Protein 3ICU (pdb70)

GO terms:
  GO:0061630 ubiquitin protein ligase activity (F, EXP)
  GO:0005737 cytoplasm (C, EXP)
  GO:0005829 cytosol (C, TAS)
  GO:0005515 protein binding (F, IPI)
  GO:0061630 ubiquitin protein ligase activity (F, TAS)
  GO:1904352 positive regulation of protein catabolic process in the vacuole (P, IC)
  GO:0061462 protein localization to lysosome (P, IC)
  GO:0031647 regulation of protein stability (P, IMP)

Structure (mmCIF, N/CA/C/O backbone):
data_3ICU
#
_entry.id   3ICU
#
_cell.length_a   65.795
_cell.length_b   65.795
_cell.length_c   136.524
_cell.angle_alpha   90.00
_cell.angle_beta   90.00
_cell.angle_gamma   90.00
#
_symmetry.space_group_name_H-M   'P 43 21 2'
#
loop_
_entity.id
_entity.type
_entity.pdbx_description
1 polymer 'E3 ubiquitin-protein ligase RNF128'
2 non-polymer 2-acetamido-2-deoxy-beta-D-glucopyranose
3 water water
#
loop_
_atom_site.group_PDB
_atom_site.id
_atom_site.type_symbol
_atom_site.label_atom_id
_atom_site.label_alt_id
_atom_site.label_comp_id
_atom_site.label_asym_id
_atom_site.label_entity_id
_atom_site.label_seq_id
_atom_site.pdbx_PDB_ins_code
_atom_site.Cartn_x
_atom_site.Cartn_y
_atom_site.Cartn_z
_atom_site.occupancy
_atom_site.B_iso_or_equiv
_atom_site.auth_seq_id
_atom_site.auth_comp_id
_atom_site.auth_asym_id
_atom_site.auth_atom_id
_atom_site.pdbx_PDB_model_num
ATOM 1 N N . GLY A 1 24 ? 30.071 31.112 -8.911 1.00 71.19 34 GLY A N 1
ATOM 2 C CA . GLY A 1 24 ? 30.488 32.271 -8.071 1.00 72.06 34 GLY A CA 1
ATOM 3 C C . GLY A 1 24 ? 30.439 31.994 -6.578 1.00 70.36 34 GLY A C 1
ATOM 4 O O . GLY A 1 24 ? 31.471 32.043 -5.897 1.00 71.02 34 GLY A O 1
ATOM 5 N N . ALA A 1 25 ? 29.240 31.717 -6.066 1.00 68.32 35 ALA A N 1
ATOM 6 C CA . ALA A 1 25 ? 29.033 31.453 -4.635 1.00 66.54 35 ALA A CA 1
ATOM 7 C C . ALA A 1 25 ? 27.770 30.609 -4.392 1.00 64.25 35 ALA A C 1
ATOM 8 O O . ALA A 1 25 ? 26.645 31.128 -4.438 1.00 63.93 35 ALA A O 1
ATOM 10 N N . MET A 1 26 ? 27.968 29.313 -4.124 1.00 62.31 36 MET A N 1
ATOM 11 C CA . MET A 1 26 ? 26.857 28.336 -4.037 1.00 59.66 36 MET A CA 1
ATOM 12 C C . MET A 1 26 ? 26.506 27.930 -2.598 1.00 56.92 36 MET A C 1
ATOM 13 O O . MET A 1 26 ? 26.379 26.737 -2.260 1.00 56.07 36 MET A O 1
ATOM 18 N N . ASP A 1 27 ? 26.344 28.961 -1.770 1.00 55.19 37 ASP A N 1
ATOM 19 C CA . ASP A 1 27 ? 26.059 28.850 -0.341 1.00 52.13 37 ASP A CA 1
ATOM 20 C C . ASP A 1 27 ? 24.553 29.018 -0.133 1.00 49.02 37 ASP A C 1
ATOM 21 O O . ASP A 1 27 ? 23.902 29.751 -0.890 1.00 49.34 37 ASP A O 1
ATOM 26 N N . GLY A 1 28 ? 24.005 28.348 0.882 1.00 44.98 38 GLY A N 1
ATOM 27 C CA . GLY A 1 28 ? 22.561 28.384 1.140 1.00 41.37 38 GLY A CA 1
ATOM 28 C C . GLY A 1 28 ? 21.703 27.618 0.125 1.00 38.91 38 GLY A C 1
ATOM 29 O O . GLY A 1 28 ? 20.583 28.045 -0.212 1.00 38.70 38 GLY A O 1
ATOM 30 N N . ALA A 1 29 ? 22.221 26.494 -0.375 1.00 35.33 39 ALA A N 1
ATOM 31 C CA . ALA A 1 29 ? 21.457 25.645 -1.298 1.00 33.14 39 ALA A CA 1
ATOM 32 C C . ALA A 1 29 ? 20.441 24.819 -0.518 1.00 31.19 39 ALA A C 1
ATOM 33 O O . ALA A 1 29 ? 19.352 24.518 -1.016 1.00 31.19 39 ALA A O 1
ATOM 35 N N . GLU A 1 30 ? 20.824 24.459 0.708 1.00 28.86 40 GLU A N 1
ATOM 36 C CA . GLU A 1 30 ? 20.019 23.638 1.611 1.00 27.27 40 GLU A CA 1
ATOM 37 C C . GLU A 1 30 ? 20.315 24.145 3.022 1.00 25.46 40 GLU A C 1
ATOM 38 O O . GLU A 1 30 ? 21.411 24.635 3.261 1.00 25.38 40 GLU A O 1
ATOM 44 N N . ALA A 1 31 ? 19.370 24.020 3.950 1.00 23.37 41 ALA A N 1
ATOM 45 C CA . ALA A 1 31 ? 19.641 24.430 5.347 1.00 22.51 41 ALA A CA 1
ATOM 46 C C . ALA A 1 31 ? 20.876 23.705 5.884 1.00 20.69 41 ALA A C 1
ATOM 47 O O . ALA A 1 31 ? 21.024 22.491 5.702 1.00 19.59 41 ALA A O 1
ATOM 49 N N . VAL A 1 32 ? 21.754 24.454 6.539 1.00 20.75 42 VAL A N 1
ATOM 50 C CA . VAL A 1 32 ? 22.876 23.882 7.303 1.00 19.68 42 VAL A CA 1
ATOM 51 C C . VAL A 1 32 ? 22.675 24.250 8.777 1.00 19.38 42 VAL A C 1
ATOM 52 O O . VAL A 1 32 ? 22.458 25.410 9.089 1.00 20.31 42 VAL A O 1
ATOM 56 N N . TRP A 1 33 ? 22.703 23.259 9.668 1.00 18.23 43 TRP A N 1
ATOM 57 C CA . TRP A 1 33 ? 22.454 23.487 11.095 1.00 18.32 43 TRP A CA 1
ATOM 58 C C . TRP A 1 33 ? 23.759 23.475 11.847 1.00 18.79 43 TRP A C 1
ATOM 59 O O . TRP A 1 33 ? 24.529 22.516 11.743 1.00 17.74 43 TRP A O 1
ATOM 70 N N . THR A 1 34 ? 24.013 24.533 12.611 1.00 20.09 44 THR A N 1
ATOM 71 C CA . THR A 1 34 ? 25.185 24.552 13.490 1.00 21.11 44 THR A CA 1
ATOM 72 C C . THR A 1 34 ? 24.912 23.675 14.702 1.00 21.79 44 THR A C 1
ATOM 73 O O . THR A 1 34 ? 23.774 23.270 14.932 1.00 22.98 44 THR A O 1
ATOM 77 N N . ALA A 1 35 ? 25.960 23.388 15.468 1.00 22.61 45 ALA A N 1
ATOM 78 C CA . ALA A 1 35 ? 25.853 22.652 16.713 1.00 23.65 45 ALA A CA 1
ATOM 79 C C . ALA A 1 35 ? 26.350 23.531 17.847 1.00 25.30 45 ALA A C 1
ATOM 80 O O . ALA A 1 35 ? 27.297 24.292 17.672 1.00 26.77 45 ALA A O 1
ATOM 82 N N . TYR A 1 36 ? 25.716 23.420 19.009 1.00 26.25 46 TYR A N 1
ATOM 83 C CA . TYR A 1 36 ? 26.279 23.955 20.235 1.00 27.51 46 TYR A CA 1
ATOM 84 C C . TYR A 1 36 ? 27.075 22.839 20.889 1.00 26.65 46 TYR A C 1
ATOM 85 O O . TYR A 1 36 ? 26.551 21.734 21.078 1.00 25.71 46 TYR A O 1
ATOM 94 N N . LEU A 1 37 ? 28.331 23.141 21.217 1.00 25.45 47 LEU A N 1
ATOM 95 C CA . LEU A 1 37 ? 29.224 22.206 21.851 1.00 25.07 47 LEU A CA 1
ATOM 96 C C . LEU A 1 37 ? 29.528 22.655 23.248 1.00 26.17 47 LEU A C 1
ATOM 97 O O . LEU A 1 37 ? 29.909 23.812 23.486 1.00 26.88 47 LEU A O 1
ATOM 102 N N . ASN A 1 38 ? 29.357 21.730 24.177 1.00 26.11 48 ASN A N 1
ATOM 103 C CA . ASN A 1 38 ? 29.821 21.945 25.535 1.00 27.64 48 ASN A CA 1
ATOM 104 C C . ASN A 1 38 ? 30.900 20.908 25.833 1.00 26.37 48 ASN A C 1
ATOM 105 O O . ASN A 1 38 ? 30.599 19.736 26.063 1.00 25.61 48 ASN A O 1
ATOM 110 N N . VAL A 1 39 ? 32.154 21.354 25.795 1.00 25.66 49 VAL A N 1
ATOM 111 C CA . VAL A 1 39 ? 33.300 20.470 25.881 1.00 25.06 49 VAL A CA 1
ATOM 112 C C . VAL A 1 39 ? 33.943 20.612 27.265 1.00 26.24 49 VAL A C 1
ATOM 113 O O . VAL A 1 39 ? 34.182 21.727 27.721 1.00 26.75 49 VAL A O 1
ATOM 117 N N . SER A 1 40 ? 34.205 19.479 27.924 1.00 25.90 50 SER A N 1
ATOM 118 C CA . SER A 1 40 ? 34.751 19.482 29.290 1.00 26.98 50 SER A CA 1
ATOM 119 C C . SER A 1 40 ? 36.001 18.601 29.376 1.00 25.96 50 SER A C 1
ATOM 120 O O . SER A 1 40 ? 35.995 17.454 28.887 1.00 25.29 50 SER A O 1
ATOM 123 N N . TRP A 1 41 ? 37.062 19.142 29.986 1.00 25.89 51 TRP A N 1
ATOM 124 C CA . TRP A 1 41 ? 38.338 18.451 30.194 1.00 25.11 51 TRP A CA 1
ATOM 125 C C . TRP A 1 41 ? 38.423 18.041 31.664 1.00 25.74 51 TRP A C 1
ATOM 126 O O . TRP A 1 41 ? 38.158 18.859 32.547 1.00 26.73 51 TRP A O 1
ATOM 137 N N . ARG A 1 42 ? 38.800 16.793 31.921 1.00 24.85 52 ARG A N 1
ATOM 138 C CA . ARG A 1 42 ? 39.038 16.325 33.296 1.00 25.56 52 ARG A CA 1
ATOM 139 C C . ARG A 1 42 ? 40.495 16.617 33.671 1.00 25.56 52 ARG A C 1
ATOM 140 O O . ARG A 1 42 ? 41.394 15.810 33.440 1.00 25.11 52 ARG A O 1
ATOM 148 N N . VAL A 1 43 ? 40.703 17.795 34.240 1.00 26.64 53 VAL A N 1
ATOM 149 C CA . VAL A 1 43 ? 42.012 18.270 34.651 1.00 26.90 53 VAL A CA 1
ATOM 150 C C . VAL A 1 43 ? 42.479 17.601 35.958 1.00 27.25 53 VAL A C 1
ATOM 151 O O . VAL A 1 43 ? 41.778 17.672 36.968 1.00 28.53 53 VAL A O 1
ATOM 155 N N . PRO A 1 44 ? 43.670 16.971 35.942 1.00 26.26 54 PRO A N 1
ATOM 156 C CA . PRO A 1 44 ? 44.251 16.359 37.143 1.00 26.78 54 PRO A CA 1
ATOM 157 C C . PRO A 1 44 ? 45.006 17.357 38.029 1.00 29.01 54 PRO A C 1
ATOM 158 O O . PRO A 1 44 ? 45.510 18.374 37.538 1.00 27.65 54 PRO A O 1
ATOM 162 N N . HIS A 1 45 ? 45.069 17.042 39.322 1.00 30.99 55 HIS A N 1
ATOM 163 C CA . HIS A 1 45 ? 46.047 17.620 40.264 1.00 34.81 55 HIS A CA 1
ATOM 164 C C . HIS A 1 45 ? 45.803 19.064 40.710 1.00 37.70 55 HIS A C 1
ATOM 165 O O . HIS A 1 45 ? 46.714 19.693 41.219 1.00 40.10 55 HIS A O 1
ATOM 172 N N . THR A 1 46 ? 44.614 19.606 40.503 1.00 40.34 56 THR A N 1
ATOM 173 C CA . THR A 1 46 ? 44.330 20.982 40.939 1.00 44.46 56 THR A CA 1
ATOM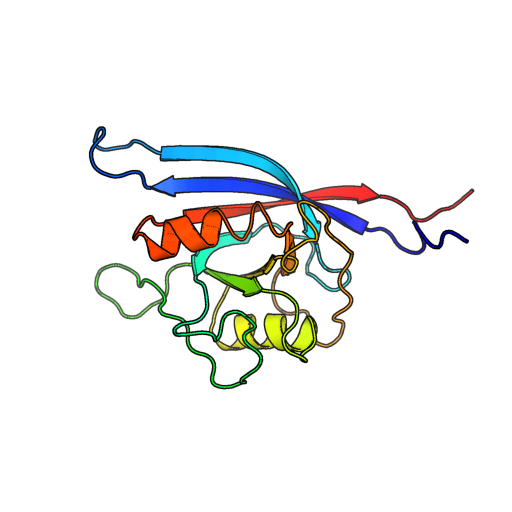 174 C C . THR A 1 46 ? 43.163 21.044 41.931 1.00 47.35 56 THR A C 1
ATOM 175 O O . THR A 1 46 ? 42.615 22.123 42.190 1.00 49.03 56 THR A O 1
ATOM 179 N N . GLY A 1 47 ? 42.782 19.889 42.476 1.00 48.81 57 GLY A N 1
ATOM 180 C CA . GLY A 1 47 ? 41.581 19.792 43.310 1.00 52.44 57 GLY A CA 1
ATOM 181 C C . GLY A 1 47 ? 40.588 18.802 42.733 1.00 53.04 57 GLY A C 1
ATOM 182 O O . GLY A 1 47 ? 40.454 18.680 41.498 1.00 51.36 57 GLY A O 1
ATOM 183 N N . VAL A 1 48 ? 39.872 18.128 43.637 1.00 55.61 58 VAL A N 1
ATOM 184 C CA . VAL A 1 48 ? 39.015 16.960 43.333 1.00 56.54 58 VAL A CA 1
ATOM 185 C C . VAL A 1 48 ? 38.017 17.088 42.160 1.00 56.74 58 VAL A C 1
ATOM 186 O O . VAL A 1 48 ? 37.887 16.150 41.355 1.00 56.05 58 VAL A O 1
ATOM 190 N N . ASN A 1 49 ? 37.328 18.222 42.039 1.00 58.41 59 ASN A N 1
ATOM 191 C CA . ASN A 1 49 ? 36.300 18.344 40.988 1.00 58.49 59 ASN A CA 1
ATOM 192 C C . ASN A 1 49 ? 36.646 19.133 39.718 1.00 57.13 59 ASN A C 1
ATOM 193 O O . ASN A 1 49 ? 35.827 19.194 38.799 1.00 56.72 59 ASN A O 1
ATOM 198 N N . ARG A 1 50 ? 37.847 19.711 39.659 1.00 56.45 60 ARG A N 1
ATOM 199 C CA . ARG A 1 50 ? 38.168 20.720 38.644 1.00 55.36 60 ARG A CA 1
ATOM 200 C C . ARG A 1 50 ? 38.017 20.276 37.189 1.00 53.35 60 ARG A C 1
ATOM 201 O O . ARG A 1 50 ? 38.648 19.308 36.739 1.00 52.03 60 ARG A O 1
ATOM 209 N N . THR A 1 51 ? 37.191 21.012 36.454 1.00 52.82 61 THR A N 1
ATOM 210 C CA . THR A 1 51 ? 37.067 20.816 35.012 1.00 51.06 61 THR A CA 1
ATOM 211 C C . THR A 1 51 ? 37.130 22.161 34.302 1.00 51.06 61 THR A C 1
ATOM 212 O O . THR A 1 51 ? 36.441 23.112 34.696 1.00 52.85 61 THR A O 1
ATOM 216 N N . VAL A 1 52 ? 37.976 22.250 33.280 1.00 48.99 62 VAL A N 1
ATOM 217 C CA . VAL A 1 52 ? 37.845 23.333 32.324 1.00 48.45 62 VAL A CA 1
ATOM 218 C C . VAL A 1 52 ? 36.787 22.909 31.312 1.00 46.68 62 VAL A C 1
ATOM 219 O O . VAL A 1 52 ? 36.700 21.732 30.941 1.00 44.41 62 VAL A O 1
ATOM 223 N N . TRP A 1 53 ? 35.949 23.862 30.919 1.00 46.70 63 TRP A N 1
ATOM 224 C CA . TRP A 1 53 ? 34.922 23.610 29.919 1.00 45.14 63 TRP A CA 1
ATOM 225 C C . TRP A 1 53 ? 34.732 24.835 29.034 1.00 45.11 63 TRP A C 1
ATOM 226 O O . TRP A 1 53 ? 34.856 25.975 29.499 1.00 46.24 63 TRP A O 1
ATOM 237 N N . GLU A 1 54 ? 34.462 24.582 27.756 1.00 42.73 64 GLU A N 1
ATOM 238 C CA . GLU A 1 54 ? 34.180 25.622 26.778 1.00 42.52 64 GLU A CA 1
ATOM 239 C C . GLU A 1 54 ? 32.816 25.332 26.173 1.00 41.38 64 GLU A C 1
ATOM 240 O O . GLU A 1 54 ? 32.576 24.237 25.646 1.00 38.56 64 GLU A O 1
ATOM 246 N N . LEU A 1 55 ? 31.923 26.311 26.259 1.00 41.92 65 LEU A N 1
ATOM 247 C CA . LEU A 1 55 ? 30.649 26.211 25.583 1.00 41.20 65 LEU A CA 1
ATOM 248 C C . LEU A 1 55 ? 30.737 27.106 24.364 1.00 40.75 65 LEU A C 1
ATOM 249 O O . LEU A 1 55 ? 31.182 28.252 24.469 1.00 42.17 65 LEU A O 1
ATOM 254 N N . SER A 1 56 ? 30.339 26.585 23.206 1.00 38.03 66 SER A N 1
ATOM 255 C CA . SER A 1 56 ? 30.428 27.358 21.980 1.00 37.50 66 SER A CA 1
ATOM 256 C C . SER A 1 56 ? 29.446 26.885 20.916 1.00 35.75 66 SER A C 1
ATOM 257 O O . SER A 1 56 ? 28.892 25.789 20.997 1.00 34.03 66 SER A O 1
ATOM 260 N N . GLU A 1 57 ? 29.228 27.738 19.930 1.00 35.62 67 GLU A N 1
ATOM 261 C CA . GLU A 1 57 ? 28.490 27.367 18.753 1.00 34.87 67 GLU A CA 1
ATOM 262 C C . GLU A 1 57 ? 29.550 27.265 17.679 1.00 34.46 67 GLU A C 1
ATOM 263 O O . GLU A 1 57 ? 29.952 28.267 17.090 1.00 36.07 67 GLU A O 1
ATOM 269 N N . GLU A 1 58 ? 30.065 26.061 17.478 1.00 32.79 68 GLU A N 1
ATOM 270 C CA . GLU A 1 58 ? 30.994 25.820 16.395 1.00 32.31 68 GLU A CA 1
ATOM 271 C C . GLU A 1 58 ? 30.658 24.424 15.885 1.00 29.85 68 GLU A C 1
ATOM 272 O O . GLU A 1 58 ? 29.936 23.666 16.527 1.00 29.70 68 GLU A O 1
ATOM 278 N N . GLY A 1 59 ? 31.119 24.068 14.716 1.00 28.26 69 GLY A N 1
ATOM 279 C CA . GLY A 1 59 ? 30.666 22.766 14.235 1.00 26.47 69 GLY A CA 1
ATOM 280 C C . GLY A 1 59 ? 29.304 22.862 13.580 1.00 24.52 69 GLY A C 1
ATOM 281 O O . GLY A 1 59 ? 28.476 23.749 13.900 1.00 23.39 69 GLY A O 1
ATOM 282 N N . VAL A 1 60 ? 29.089 21.956 12.636 1.00 23.16 70 VAL A N 1
ATOM 283 C CA . VAL A 1 60 ? 27.828 21.880 11.920 1.00 22.06 70 VAL A CA 1
ATOM 284 C C . VAL A 1 60 ? 27.453 20.414 11.867 1.00 20.94 70 VAL A C 1
ATOM 285 O O . VAL A 1 60 ? 28.326 19.536 11.730 1.00 20.33 70 VAL A O 1
ATOM 289 N N . TYR A 1 61 ? 26.162 20.145 11.995 1.00 18.73 71 TYR A N 1
ATOM 290 C CA . TYR A 1 61 ? 25.655 18.792 11.826 1.00 17.90 71 TYR A CA 1
ATOM 291 C C . TYR A 1 61 ? 25.844 18.432 10.365 1.00 17.37 71 TYR A C 1
ATOM 292 O O . TYR A 1 61 ? 25.623 19.272 9.494 1.00 17.37 71 TYR A O 1
ATOM 301 N N . GLY A 1 62 ? 26.262 17.199 10.080 1.00 17.32 72 GLY A N 1
ATOM 302 C CA . GLY A 1 62 ? 26.206 16.688 8.704 1.00 16.55 72 GLY A CA 1
ATOM 303 C C . GLY A 1 62 ? 24.787 16.832 8.147 1.00 17.73 72 GLY A C 1
ATOM 304 O O . GLY A 1 62 ? 23.803 16.851 8.916 1.00 16.57 72 GLY A O 1
ATOM 305 N N . GLN A 1 63 ? 24.686 16.935 6.817 1.00 17.31 73 GLN A N 1
ATOM 306 C CA . GLN A 1 63 ? 23.415 17.098 6.132 1.00 17.98 73 GLN A CA 1
ATOM 307 C C . GLN A 1 63 ? 22.497 15.907 6.315 1.00 18.93 73 GLN A C 1
ATOM 308 O O . GLN A 1 63 ? 21.270 16.057 6.223 1.00 18.85 73 GLN A O 1
ATOM 314 N N . ASP A 1 64 ? 23.090 14.736 6.570 1.00 18.74 74 ASP A N 1
ATOM 315 C CA . ASP A 1 64 ? 22.332 13.492 6.749 1.00 19.95 74 ASP A CA 1
ATOM 316 C C . ASP A 1 64 ? 22.352 12.963 8.190 1.00 19.97 74 ASP A C 1
ATOM 317 O O . ASP A 1 64 ? 21.952 11.829 8.460 1.00 21.43 74 ASP A O 1
ATOM 322 N N . SER A 1 65 ? 22.800 13.809 9.107 1.00 18.70 75 SER A N 1
ATOM 323 C CA . SER A 1 65 ? 22.794 13.480 10.528 1.00 19.45 75 SER A CA 1
ATOM 324 C C . SER A 1 65 ? 21.386 13.570 11.133 1.00 20.44 75 SER A C 1
ATOM 325 O O . SER A 1 65 ? 20.645 14.494 10.805 1.00 19.43 75 SER A O 1
ATOM 328 N N . PRO A 1 66 ? 21.030 12.634 12.034 1.00 21.91 76 PRO A N 1
ATOM 329 C CA . PRO A 1 66 ? 19.925 12.951 12.951 1.00 23.24 76 PRO A CA 1
ATOM 330 C C . PRO A 1 66 ? 20.162 14.329 13.576 1.00 22.95 76 PRO A C 1
ATOM 331 O O . PRO A 1 66 ? 21.299 14.647 13.939 1.00 21.79 76 PRO A O 1
ATOM 335 N N . LEU A 1 67 ? 19.108 15.139 13.659 1.00 23.37 77 LEU A N 1
ATOM 336 C CA . LEU A 1 67 ? 19.176 16.442 14.304 1.00 23.77 77 LEU A CA 1
ATOM 337 C C . LEU A 1 67 ? 18.699 16.342 15.733 1.00 25.07 77 LEU A C 1
ATOM 338 O O . LEU A 1 67 ? 17.528 16.611 16.051 1.00 27.06 77 LEU A O 1
ATOM 343 N N . GLU A 1 68 ? 19.612 15.960 16.604 1.00 24.79 78 GLU A N 1
ATOM 344 C CA . GLU A 1 68 ? 19.249 15.656 17.968 1.00 26.39 78 GLU A CA 1
ATOM 345 C C . GLU A 1 68 ? 20.470 15.793 18.839 1.00 24.93 78 GLU A C 1
ATOM 346 O O . GLU A 1 68 ? 21.590 15.822 18.320 1.00 23.34 78 GLU A O 1
ATOM 352 N N . PRO A 1 69 ? 20.270 15.894 20.161 1.00 25.53 79 PRO A N 1
ATOM 353 C CA . PRO A 1 69 ? 21.463 16.000 20.989 1.00 24.89 79 PRO A CA 1
ATOM 354 C C . PRO A 1 69 ? 22.135 14.641 21.206 1.00 25.22 79 PRO A C 1
ATOM 355 O O . PRO A 1 69 ? 21.483 13.606 21.097 1.00 26.55 79 PRO A O 1
ATOM 359 N N . VAL A 1 70 ? 23.426 14.656 21.528 1.00 24.34 80 VAL A N 1
ATOM 360 C CA . VAL A 1 70 ? 24.128 13.448 21.968 1.00 24.49 80 VAL A CA 1
ATOM 361 C C . VAL A 1 70 ? 25.267 13.891 22.893 1.00 24.14 80 VAL A C 1
ATOM 362 O O . VAL A 1 70 ? 25.745 15.033 22.791 1.00 23.28 80 VAL A O 1
ATOM 366 N N . ALA A 1 71 ? 25.710 13.003 23.783 1.00 24.50 81 ALA A N 1
ATOM 367 C CA . ALA A 1 71 ? 26.840 13.306 24.669 1.00 24.71 81 ALA A CA 1
ATOM 368 C C . ALA A 1 71 ? 27.705 12.067 24.862 1.00 25.04 81 ALA A C 1
ATOM 369 O O . ALA A 1 71 ? 27.187 10.937 24.901 1.00 26.34 81 ALA A O 1
ATOM 371 N N . GLY A 1 72 ? 29.008 12.282 25.025 1.00 23.85 82 GLY A N 1
ATOM 372 C CA . GLY A 1 72 ? 29.899 11.193 25.423 1.00 23.81 82 GLY A CA 1
ATOM 373 C C . GLY A 1 72 ? 31.359 11.573 25.547 1.00 22.36 82 GLY A C 1
ATOM 374 O O . GLY A 1 72 ? 31.755 12.701 25.256 1.00 22.19 82 GLY A O 1
ATOM 375 N N . VAL A 1 73 ? 32.150 10.610 26.004 1.00 22.90 83 VAL A N 1
ATOM 376 C CA . VAL A 1 73 ? 33.600 10.727 26.047 1.00 21.90 83 VAL A CA 1
ATOM 377 C C . VAL A 1 73 ? 34.131 10.640 24.609 1.00 20.81 83 VAL A C 1
ATOM 378 O O . VAL A 1 73 ? 33.713 9.765 23.825 1.00 20.09 83 VAL A O 1
ATOM 382 N N . LEU A 1 74 ? 35.054 11.540 24.272 1.00 19.69 84 LEU A N 1
ATOM 383 C CA . LEU A 1 74 ? 35.700 11.554 22.958 1.00 19.34 84 LEU A CA 1
ATOM 384 C C . LEU A 1 74 ? 36.819 10.522 22.870 1.00 20.00 84 LEU A C 1
ATOM 385 O O . LEU A 1 74 ? 37.670 10.441 23.765 1.00 20.16 84 LEU A O 1
ATOM 390 N N . VAL A 1 75 ? 36.791 9.734 21.791 1.00 20.69 85 VAL A N 1
ATOM 391 C CA . VAL A 1 75 ? 37.733 8.646 21.552 1.00 21.25 85 VAL A CA 1
ATOM 392 C C . VAL A 1 75 ? 38.268 8.656 20.119 1.00 21.42 85 VAL A C 1
ATOM 393 O O . VAL A 1 75 ? 37.517 8.408 19.178 1.00 21.18 85 VAL A O 1
ATOM 397 N N . PRO A 1 76 ? 39.574 8.933 19.953 1.00 22.18 86 PRO A N 1
ATOM 398 C CA . PRO A 1 76 ? 40.173 8.891 18.619 1.00 23.44 86 PRO A CA 1
ATOM 399 C C . PRO A 1 76 ? 40.525 7.449 18.238 1.00 25.98 86 PRO A C 1
ATOM 400 O O . PRO A 1 76 ? 40.504 6.567 19.120 1.00 25.78 86 PRO A O 1
ATOM 404 N N . PRO A 1 77 ? 40.835 7.200 16.941 1.00 27.82 87 PRO A N 1
ATOM 405 C CA . PRO A 1 77 ? 41.323 5.862 16.570 1.00 30.83 87 PRO A CA 1
ATOM 406 C C . PRO A 1 77 ? 42.695 5.561 17.185 1.00 33.33 87 PRO A C 1
ATOM 407 O O . PRO A 1 77 ? 43.478 6.475 17.454 1.00 33.05 87 PRO A O 1
ATOM 411 N N . ASP A 1 78 ? 42.962 4.281 17.417 1.00 36.95 88 ASP A N 1
ATOM 412 C CA . ASP A 1 78 ? 44.234 3.856 17.981 1.00 40.24 88 ASP A CA 1
ATOM 413 C C . ASP A 1 78 ? 45.335 3.896 16.946 1.00 42.73 88 ASP A C 1
ATOM 414 O O . ASP A 1 78 ? 45.122 3.509 15.806 1.00 43.92 88 ASP A O 1
ATOM 419 N N . GLY A 1 79 ? 46.509 4.373 17.349 1.00 44.65 89 GLY A N 1
ATOM 420 C CA . GLY A 1 79 ? 47.749 4.037 16.637 1.00 48.52 89 GLY A CA 1
ATOM 421 C C . GLY A 1 79 ? 48.249 5.050 15.625 1.00 50.25 89 GLY A C 1
ATOM 422 O O . GLY A 1 79 ? 47.468 5.860 15.107 1.00 49.65 89 GLY A O 1
ATOM 423 N N . PRO A 1 80 ? 49.564 5.015 15.335 1.00 52.56 90 PRO A N 1
ATOM 424 C CA . PRO A 1 80 ? 50.098 5.917 14.328 1.00 53.89 90 PRO A CA 1
ATOM 425 C C . PRO A 1 80 ? 49.947 5.297 12.934 1.00 55.9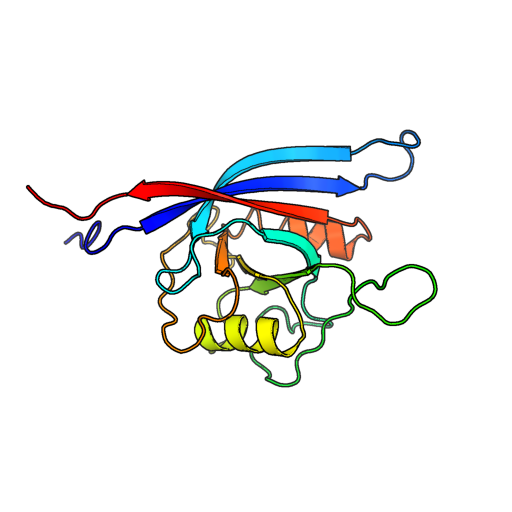4 90 PRO A C 1
ATOM 426 O O . PRO A 1 80 ? 50.343 4.139 12.727 1.00 59.06 90 PRO A O 1
ATOM 430 N N . GLY A 1 81 ? 49.365 6.014 11.985 1.00 55.19 91 GLY A N 1
ATOM 431 C CA . GLY A 1 81 ? 48.616 7.222 12.215 1.00 52.78 91 GLY A CA 1
ATOM 432 C C . GLY A 1 81 ? 47.307 6.858 11.553 1.00 51.71 91 GLY A C 1
ATOM 433 O O . GLY A 1 81 ? 47.167 6.957 10.332 1.00 52.72 91 GLY A O 1
ATOM 434 N N . ALA A 1 82 ? 46.368 6.385 12.368 1.00 49.68 92 ALA A N 1
ATOM 435 C CA . ALA A 1 82 ? 45.078 5.906 11.896 1.00 47.80 92 ALA A CA 1
ATOM 436 C C . ALA A 1 82 ? 44.003 6.966 12.071 1.00 44.79 92 ALA A C 1
ATOM 437 O O . ALA A 1 82 ? 42.804 6.639 12.053 1.00 43.55 92 ALA A O 1
ATOM 439 N N . LEU A 1 83 ? 44.424 8.228 12.222 1.00 42.68 93 LEU A N 1
ATOM 440 C CA . LEU A 1 83 ? 43.512 9.297 12.643 1.00 40.11 93 LEU A CA 1
ATOM 441 C C . LEU A 1 83 ? 42.344 9.500 11.67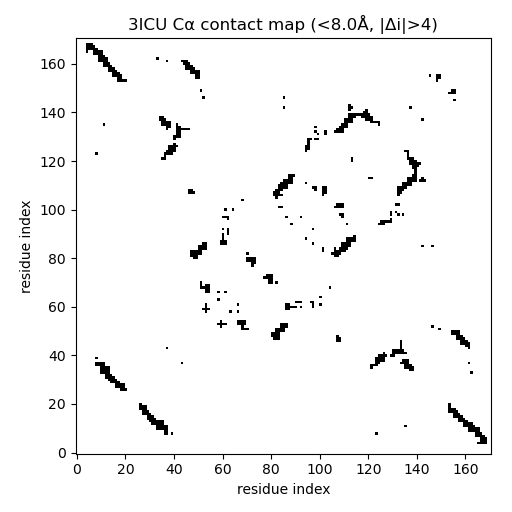6 1.00 38.27 93 LEU A C 1
ATOM 442 O O . LEU A 1 83 ? 41.302 10.001 12.074 1.00 36.03 93 LEU A O 1
ATOM 447 N N . ASN A 1 84 ? 42.537 9.067 10.429 1.00 38.12 94 ASN A N 1
ATOM 448 C CA . ASN A 1 84 ? 41.564 9.187 9.351 1.00 37.57 94 ASN A CA 1
ATOM 449 C C . ASN A 1 84 ? 40.465 8.127 9.386 1.00 36.78 94 ASN A C 1
ATOM 450 O O . ASN A 1 84 ? 39.452 8.269 8.701 1.00 35.49 94 ASN A O 1
ATOM 455 N N . ALA A 1 85 ? 40.684 7.064 10.163 1.00 36.75 95 ALA A N 1
ATOM 456 C CA . ALA A 1 85 ? 39.780 5.896 10.224 1.00 37.61 95 ALA A CA 1
ATOM 457 C C . ALA A 1 85 ? 39.356 5.315 8.858 1.00 39.51 95 ALA A C 1
ATOM 458 O O . ALA A 1 85 ? 38.239 4.820 8.708 1.00 39.26 95 ALA A O 1
ATOM 460 N N . CYS A 1 86 ? 40.254 5.360 7.878 1.00 41.65 96 CYS A N 1
ATOM 461 C CA . CYS A 1 86 ? 39.961 4.827 6.549 1.00 44.99 96 CYS A CA 1
ATOM 462 C C . CYS A 1 86 ? 39.866 3.309 6.540 1.00 47.47 96 CYS A C 1
ATOM 463 O O . CYS A 1 86 ? 38.964 2.735 5.909 1.00 48.60 96 CYS A O 1
ATOM 466 N N . ASN A 1 87 ? 40.799 2.675 7.246 1.00 48.48 97 ASN A N 1
ATOM 467 C CA . ASN A 1 87 ? 40.831 1.228 7.391 1.00 50.93 97 ASN A CA 1
ATOM 468 C C . ASN A 1 87 ? 39.566 0.747 8.092 1.00 50.12 97 ASN A C 1
ATOM 469 O O . ASN A 1 87 ? 39.313 1.135 9.228 1.00 48.12 97 ASN A O 1
ATOM 474 N N . PRO A 1 88 ? 38.764 -0.101 7.422 1.00 51.90 98 PRO A N 1
ATOM 475 C CA . PRO A 1 88 ? 37.533 -0.571 8.070 1.00 51.61 98 PRO A CA 1
ATOM 476 C C . PRO A 1 88 ? 37.748 -1.454 9.322 1.00 52.18 98 PRO A C 1
ATOM 477 O O . PRO A 1 88 ? 36.777 -1.719 10.038 1.00 52.14 98 PRO A O 1
ATOM 481 N N . HIS A 1 89 ? 38.985 -1.885 9.592 1.00 52.97 99 HIS A N 1
ATOM 482 C CA . HIS A 1 89 ? 39.294 -2.558 10.872 1.00 53.18 99 HIS A CA 1
ATOM 483 C C . HIS A 1 89 ? 39.946 -1.627 11.903 1.00 50.27 99 HIS A C 1
ATOM 484 O O . HIS A 1 89 ? 40.557 -2.099 12.869 1.00 50.75 99 HIS A O 1
ATOM 491 N N . THR A 1 90 ? 39.815 -0.315 11.699 1.00 47.39 100 THR A N 1
ATOM 492 C CA . THR A 1 90 ? 40.298 0.697 12.646 1.00 44.88 100 THR A CA 1
ATOM 493 C C . THR A 1 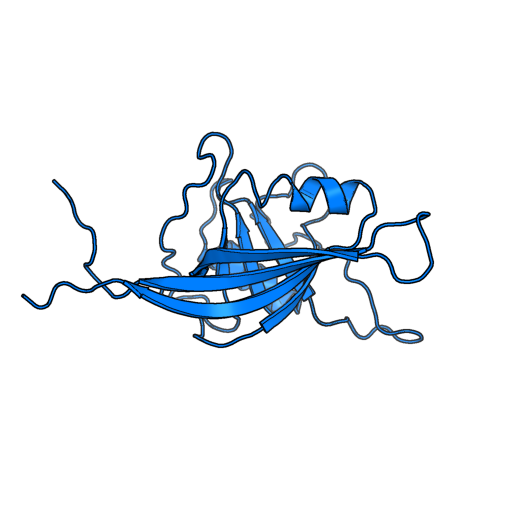90 ? 39.751 0.415 14.046 1.00 44.27 100 THR A C 1
ATOM 494 O O . THR A 1 90 ? 38.563 0.143 14.199 1.00 43.85 100 THR A O 1
ATOM 498 N N . ASN A 1 91 ? 40.616 0.470 15.057 1.00 44.22 101 ASN A N 1
ATOM 499 C CA . ASN A 1 91 ? 40.175 0.243 16.436 1.00 44.16 101 ASN A CA 1
ATOM 500 C C . ASN A 1 91 ? 40.152 1.498 17.292 1.00 40.53 101 ASN A C 1
ATOM 501 O O . ASN A 1 91 ? 40.916 2.454 17.067 1.00 39.38 101 ASN A O 1
ATOM 506 N N . PHE A 1 92 ? 39.259 1.467 18.278 1.00 38.43 102 PHE A N 1
ATOM 507 C CA . PHE A 1 92 ? 39.127 2.504 19.291 1.00 35.40 102 PHE A CA 1
ATOM 508 C C . PHE A 1 92 ? 39.228 1.865 20.691 1.00 35.61 102 PHE A C 1
ATOM 509 O O . PHE A 1 92 ? 38.701 0.782 20.929 1.00 37.02 102 PHE A O 1
ATOM 517 N N . THR A 1 93 ? 39.886 2.554 21.615 1.00 33.93 103 THR A N 1
ATOM 518 C CA . THR A 1 93 ? 39.967 2.074 22.995 1.00 34.22 103 THR A CA 1
ATOM 519 C C . THR A 1 93 ? 38.944 2.822 23.823 1.00 32.31 103 THR A C 1
ATOM 520 O O . THR A 1 93 ? 39.152 3.983 24.167 1.00 30.91 103 THR A O 1
ATOM 524 N N . VAL A 1 94 ? 37.840 2.147 24.123 1.00 32.53 104 VAL A N 1
ATOM 525 C CA . VAL A 1 94 ? 36.668 2.799 24.699 1.00 31.97 104 VAL A CA 1
ATOM 526 C C . VAL A 1 94 ? 36.525 2.496 26.186 1.00 32.62 104 VAL A C 1
ATOM 527 O O . VAL A 1 94 ? 36.547 1.325 26.572 1.00 33.89 104 VAL A O 1
ATOM 531 N N . PRO A 1 95 ? 36.352 3.539 27.023 1.00 31.74 105 PRO A N 1
ATOM 532 C CA . PRO A 1 95 ? 36.169 3.252 28.449 1.00 32.92 105 PRO A CA 1
ATOM 533 C C . PRO A 1 95 ? 34.901 2.450 28.695 1.00 34.80 105 PRO A C 1
ATOM 534 O O . PRO A 1 95 ? 33.939 2.514 27.905 1.00 34.06 105 PRO A O 1
ATOM 538 N N . THR A 1 96 ? 34.916 1.687 29.778 1.00 36.70 106 THR A N 1
ATOM 539 C CA . THR A 1 96 ? 33.788 0.851 30.144 1.00 39.62 106 THR A CA 1
ATOM 540 C C . THR A 1 96 ? 33.167 1.322 31.459 1.00 40.58 106 THR A C 1
ATOM 541 O O . THR A 1 96 ? 33.754 2.138 32.183 1.00 40.05 106 THR A O 1
ATOM 545 N N . VAL A 1 97 ? 31.974 0.808 31.740 1.00 42.62 107 VAL A N 1
ATOM 546 C CA . VAL A 1 97 ? 31.258 1.038 32.989 1.00 44.20 107 VAL A CA 1
ATOM 547 C C . VAL A 1 97 ? 32.012 0.269 34.069 1.00 45.29 107 VAL A C 1
ATOM 548 O O . VAL A 1 97 ? 32.498 -0.846 33.815 1.00 46.20 107 VAL A O 1
ATOM 552 N N A TRP A 1 98 ? 32.115 0.854 35.262 0.50 45.15 108 TRP A N 1
ATOM 553 N N B TRP A 1 98 ? 32.119 0.873 35.254 0.50 45.41 108 TRP A N 1
ATOM 554 C CA A TRP A 1 98 ? 32.785 0.195 36.384 0.50 45.93 108 TRP A CA 1
ATOM 555 C CA B TRP A 1 98 ? 32.731 0.238 36.423 0.50 46.54 108 TRP A CA 1
ATOM 556 C C A TRP A 1 98 ? 32.240 -1.210 36.634 0.50 48.87 108 TRP A C 1
ATOM 557 C C B TRP A 1 98 ? 32.225 -1.212 36.608 0.50 49.19 108 TRP A C 1
ATOM 558 O O A TRP A 1 98 ? 31.044 -1.398 36.866 0.50 50.41 108 TRP A O 1
ATOM 559 O O B TRP A 1 98 ? 31.023 -1.431 36.774 0.50 50.73 108 TRP A O 1
ATOM 580 N N . GLY A 1 99 ? 33.135 -2.187 36.557 1.00 49.75 109 GLY A N 1
ATOM 581 C CA . GLY A 1 99 ? 32.805 -3.588 36.867 1.00 52.95 109 GLY A CA 1
ATOM 582 C C . GLY A 1 99 ? 32.252 -4.435 35.737 1.00 54.55 109 GLY A C 1
ATOM 583 O O . GLY A 1 99 ? 31.951 -5.615 35.932 1.00 57.33 109 GLY A O 1
ATOM 584 N N . SER A 1 100 ? 32.102 -3.842 34.557 1.00 52.95 110 SER A N 1
ATOM 585 C CA . SER A 1 100 ? 31.629 -4.594 33.404 1.00 54.21 110 SER A CA 1
ATOM 586 C C . SER A 1 100 ? 32.419 -4.283 32.125 1.00 52.42 110 SER A C 1
ATOM 587 O O . SER A 1 100 ? 33.451 -3.611 32.158 1.00 50.40 110 SER A O 1
ATOM 590 N N . THR A 1 101 ? 31.905 -4.792 31.011 1.00 53.49 111 THR A N 1
ATOM 591 C CA . THR A 1 101 ? 32.511 -4.677 29.693 1.00 52.28 111 THR A CA 1
ATOM 592 C C . THR A 1 101 ? 31.674 -3.712 28.845 1.00 50.33 111 THR A C 1
ATOM 593 O O . THR A 1 101 ? 32.053 -3.366 27.718 1.00 49.12 111 THR A O 1
ATOM 597 N N . VAL A 1 102 ? 30.541 -3.269 29.398 1.00 49.84 112 VAL A N 1
ATOM 598 C CA . VAL A 1 102 ? 29.645 -2.332 28.705 1.00 47.85 112 VAL A CA 1
ATOM 599 C C . VAL A 1 102 ? 30.350 -0.986 28.510 1.00 44.15 112 VAL A C 1
ATOM 600 O O . VAL A 1 102 ? 30.935 -0.448 29.450 1.00 43.28 112 VAL A O 1
ATOM 604 N N . GLN A 1 103 ? 30.315 -0.473 27.281 1.00 41.90 113 GLN A N 1
ATOM 605 C CA . GLN A 1 103 ? 30.933 0.814 26.933 1.00 38.39 113 GLN A CA 1
ATOM 606 C C . GLN A 1 103 ? 30.160 1.982 27.527 1.00 36.69 113 GLN A C 1
ATOM 607 O O . GLN A 1 103 ? 28.916 1.981 27.556 1.00 37.66 113 GLN A O 1
ATOM 613 N N . VAL A 1 104 ? 30.892 2.985 27.994 1.00 33.57 114 VAL A N 1
ATOM 614 C CA . VAL A 1 104 ? 30.279 4.256 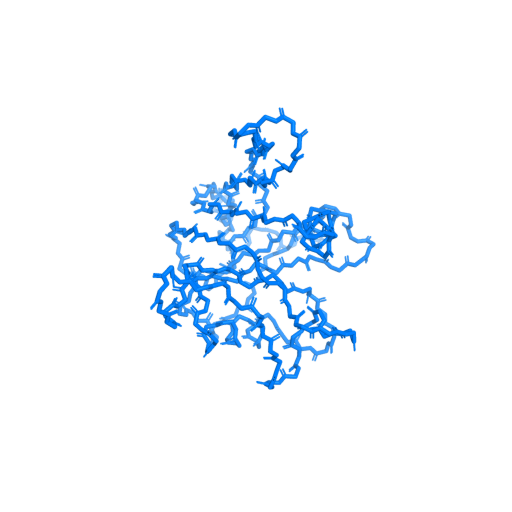28.322 1.00 31.67 114 VAL A CA 1
ATOM 615 C C . VAL A 1 104 ? 29.806 4.854 26.999 1.00 30.43 114 VAL A C 1
ATOM 616 O O . VAL A 1 104 ? 30.225 4.414 25.921 1.00 29.98 114 VAL A O 1
ATOM 620 N N . SER A 1 105 ? 28.935 5.854 27.075 1.00 29.38 115 SER A N 1
ATOM 621 C CA . SER A 1 105 ? 28.535 6.586 25.887 1.00 27.56 115 SER A CA 1
ATOM 622 C C . SER A 1 105 ? 29.756 7.299 25.326 1.00 24.93 115 SER A C 1
ATOM 623 O O . SER A 1 105 ? 30.491 7.959 26.060 1.00 24.12 115 SER A O 1
ATOM 626 N N . TRP A 1 106 ? 30.004 7.144 24.031 1.00 23.64 116 TRP A N 1
ATOM 627 C CA . TRP A 1 106 ? 31.198 7.755 23.444 1.00 22.19 116 TRP A CA 1
ATOM 628 C C . TRP A 1 106 ? 31.018 8.299 22.031 1.00 21.52 116 TRP A C 1
ATOM 629 O O . TRP A 1 106 ? 30.101 7.903 21.308 1.00 22.19 116 TRP A O 1
ATOM 640 N N . LEU A 1 107 ? 31.924 9.194 21.657 1.00 19.66 117 LEU A N 1
ATOM 641 C CA . LEU A 1 107 ? 31.900 9.858 20.367 1.00 19.04 117 LEU A CA 1
ATOM 642 C C . LEU A 1 107 ? 33.237 9.610 19.707 1.00 18.95 117 LEU A C 1
ATOM 643 O O . LEU A 1 107 ? 34.280 9.817 20.338 1.00 18.09 117 LEU A O 1
ATOM 648 N N . ALA A 1 108 ? 33.214 9.158 18.447 1.00 19.22 118 ALA A N 1
ATOM 649 C CA . ALA A 1 108 ? 34.457 8.916 17.727 1.00 19.56 118 ALA A CA 1
ATOM 650 C C . ALA A 1 108 ? 34.999 10.248 17.235 1.00 19.34 118 ALA A C 1
ATOM 651 O O . ALA A 1 108 ? 34.281 11.028 16.607 1.00 19.70 118 ALA A O 1
ATOM 653 N N . LEU A 1 109 ? 36.274 10.509 17.518 1.00 19.60 119 LEU A N 1
ATOM 654 C CA . LEU A 1 109 ? 36.927 11.726 17.058 1.00 19.17 119 LEU A CA 1
ATOM 655 C C . LEU A 1 109 ? 37.816 11.341 15.894 1.00 19.48 119 LEU A C 1
ATOM 656 O O . LEU A 1 109 ? 38.789 10.631 16.099 1.00 20.59 119 LEU A O 1
ATOM 661 N N . ILE A 1 110 ? 37.478 11.794 14.686 1.00 19.24 120 ILE A N 1
ATOM 662 C CA . ILE A 1 110 ? 38.110 11.292 13.454 1.00 19.95 120 ILE A CA 1
ATOM 663 C C . ILE A 1 110 ? 38.542 12.443 12.543 1.00 20.67 120 ILE A C 1
ATOM 664 O O . ILE A 1 110 ? 37.778 13.382 12.324 1.00 19.96 120 ILE A O 1
ATOM 669 N N . GLN A 1 111 ? 39.760 12.397 12.018 1.00 22.18 121 GLN A N 1
ATOM 670 C CA . GLN A 1 111 ? 40.202 13.474 11.111 1.00 23.49 121 GLN A CA 1
ATOM 671 C C . GLN A 1 111 ? 39.637 13.277 9.708 1.00 24.30 121 GLN A C 1
ATOM 672 O O . GLN A 1 111 ? 39.574 12.151 9.194 1.00 24.59 121 GLN A O 1
ATOM 678 N N . ARG A 1 112 ? 39.242 14.383 9.085 1.00 24.25 122 ARG A N 1
ATOM 679 C CA . ARG A 1 112 ? 38.860 14.384 7.678 1.00 25.37 122 ARG A CA 1
ATOM 680 C C . ARG A 1 112 ? 40.051 14.007 6.788 1.00 27.84 122 ARG A C 1
ATOM 681 O O . ARG A 1 112 ? 41.181 14.316 7.112 1.00 28.60 122 ARG A O 1
ATOM 689 N N . GLY A 1 113 ? 39.792 13.348 5.667 1.00 29.25 123 GLY A N 1
ATOM 690 C CA . GLY A 1 113 ? 40.847 13.082 4.696 1.00 32.48 123 GLY A CA 1
ATOM 691 C C . GLY A 1 113 ? 41.307 11.644 4.708 1.00 33.86 123 GLY A C 1
ATOM 692 O O . GLY A 1 113 ? 40.626 10.772 5.252 1.00 32.95 123 GLY A O 1
ATOM 693 N N . GLY A 1 114 ? 42.462 11.405 4.091 1.00 36.74 124 GLY A N 1
ATOM 694 C CA . GLY A 1 114 ? 43.067 10.073 4.047 1.00 39.13 124 GLY A CA 1
ATOM 695 C C . GLY A 1 114 ? 42.551 9.209 2.914 1.00 41.02 124 GLY A C 1
ATOM 696 O O . GLY A 1 114 ? 42.919 8.040 2.804 1.00 43.20 124 GLY A O 1
ATOM 697 N N . GLY A 1 115 ? 41.687 9.771 2.078 1.00 40.70 125 GLY A N 1
ATOM 698 C CA . GLY A 1 115 ? 41.225 9.070 0.886 1.00 42.51 125 GLY A CA 1
ATOM 699 C C . GLY A 1 115 ? 39.906 8.346 1.063 1.00 41.58 125 GLY A C 1
ATOM 700 O O . GLY A 1 115 ? 39.485 7.625 0.165 1.00 43.65 125 GLY A O 1
ATOM 701 N N . CYS A 1 116 ? 39.247 8.543 2.206 1.00 38.77 126 CYS A N 1
ATOM 702 C CA . CYS A 1 116 ? 37.908 7.986 2.430 1.00 37.45 126 CYS A CA 1
ATOM 703 C C . CYS A 1 116 ? 36.864 9.083 2.732 1.00 34.26 126 CYS A C 1
ATOM 704 O O . CYS A 1 116 ? 37.219 10.214 3.064 1.00 33.66 126 CYS A O 1
ATOM 707 N N . THR A 1 117 ? 35.586 8.736 2.594 1.00 32.33 127 THR A N 1
ATOM 708 C CA . THR A 1 117 ? 34.481 9.694 2.660 1.00 28.76 127 THR A CA 1
ATOM 709 C C . THR A 1 117 ? 34.038 9.988 4.097 1.00 26.83 127 THR A C 1
ATOM 710 O O . THR A 1 117 ? 34.478 9.306 5.039 1.00 26.48 127 THR A O 1
ATOM 714 N N . PHE A 1 118 ? 33.172 10.995 4.270 1.00 24.19 128 PHE A N 1
ATOM 715 C CA . PHE A 1 118 ? 32.548 11.243 5.583 1.00 23.41 128 PHE A CA 1
ATOM 716 C C . PHE A 1 118 ? 31.689 10.040 5.980 1.00 23.45 128 PHE A C 1
ATOM 717 O O . PHE A 1 118 ? 31.718 9.601 7.116 1.00 23.00 128 PHE A O 1
ATOM 725 N N . ALA A 1 119 ? 30.933 9.511 5.024 1.00 24.34 129 ALA A N 1
ATOM 726 C CA . ALA A 1 119 ? 30.093 8.342 5.256 1.00 24.55 129 ALA A CA 1
ATOM 727 C C . ALA A 1 119 ? 30.912 7.151 5.751 1.00 25.44 129 ALA A C 1
ATOM 728 O O . ALA A 1 119 ? 30.491 6.465 6.682 1.00 25.32 129 ALA A O 1
ATOM 730 N N . ASP A 1 120 ? 32.088 6.917 5.160 1.00 26.48 130 ASP A N 1
ATOM 731 C CA . ASP A 1 120 ? 32.966 5.811 5.607 1.00 28.35 130 ASP A CA 1
ATOM 732 C C . ASP A 1 120 ? 33.318 5.934 7.100 1.00 27.20 130 ASP A C 1
ATOM 733 O O . ASP A 1 120 ? 33.203 4.952 7.860 1.00 26.99 130 ASP A O 1
ATOM 738 N N . LYS A 1 121 ? 33.730 7.141 7.497 1.00 25.61 131 LYS A N 1
ATOM 739 C CA . LYS A 1 121 ? 34.146 7.436 8.878 1.00 25.31 131 LYS A CA 1
ATOM 740 C C . LYS A 1 121 ? 32.970 7.316 9.841 1.00 24.82 131 LYS A C 1
ATOM 741 O O . LYS A 1 121 ? 33.080 6.681 10.887 1.00 25.62 131 LYS A O 1
ATOM 747 N N . ILE A 1 122 ? 31.847 7.932 9.473 1.00 24.24 132 ILE A N 1
ATOM 748 C CA . ILE A 1 122 ? 30.642 7.932 10.283 1.00 23.65 132 ILE A CA 1
ATOM 749 C C . ILE A 1 122 ? 30.039 6.519 10.407 1.00 25.30 132 ILE A C 1
ATOM 750 O O . ILE A 1 122 ? 29.566 6.127 11.472 1.00 25.12 132 ILE A O 1
ATOM 755 N N . HIS A 1 123 ? 30.044 5.763 9.317 1.00 26.24 133 HIS A N 1
ATOM 756 C CA . HIS A 1 123 ? 29.595 4.381 9.366 1.00 28.80 133 HIS A CA 1
ATOM 757 C C . HIS A 1 123 ? 30.466 3.526 10.302 1.00 29.61 133 HIS A C 1
ATOM 758 O O . HIS A 1 123 ? 29.949 2.760 11.119 1.00 30.28 133 HIS A O 1
ATOM 765 N N . LEU A 1 124 ? 31.789 3.668 10.199 1.00 29.85 134 LEU A N 1
ATOM 766 C CA . LEU A 1 124 ? 32.697 2.924 11.091 1.00 30.69 134 LEU A CA 1
ATOM 767 C C . LEU A 1 124 ? 32.410 3.241 12.569 1.00 29.05 134 LEU A C 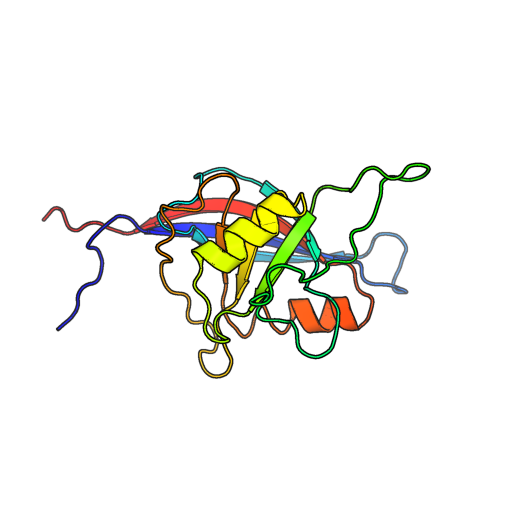1
ATOM 768 O O . LEU A 1 124 ? 32.359 2.341 13.416 1.00 29.71 134 LEU A O 1
ATOM 773 N N . ALA A 1 125 ? 32.212 4.521 12.864 1.00 27.11 135 ALA A N 1
ATOM 774 C CA . ALA A 1 125 ? 31.925 4.961 14.229 1.00 25.96 135 ALA A CA 1
ATOM 775 C C . ALA A 1 125 ? 30.713 4.216 14.776 1.00 27.13 135 ALA A C 1
ATOM 776 O O . ALA A 1 125 ? 30.749 3.684 15.888 1.00 27.34 135 ALA A O 1
ATOM 778 N N . TYR A 1 126 ? 29.647 4.167 13.971 1.00 27.85 136 TYR A N 1
ATOM 779 C CA . TYR A 1 126 ? 28.415 3.508 14.355 1.00 29.64 136 TYR A CA 1
ATOM 780 C C . TYR A 1 126 ? 28.672 2.013 14.620 1.00 32.08 136 TYR A C 1
ATOM 781 O O . TYR A 1 126 ? 28.242 1.483 15.642 1.00 33.06 136 TYR A O 1
ATOM 790 N N . GLU A 1 127 ? 29.391 1.353 13.714 1.00 33.49 137 GLU A N 1
ATOM 791 C CA . GLU A 1 127 ? 29.660 -0.088 13.827 1.00 36.29 137 GLU A CA 1
ATOM 792 C C . GLU A 1 127 ? 30.484 -0.441 15.057 1.00 35.95 137 GLU A C 1
ATOM 793 O O . GLU A 1 127 ? 30.439 -1.578 15.528 1.00 37.46 137 GLU A O 1
ATOM 799 N N . ARG A 1 128 ? 31.237 0.534 15.564 1.00 33.99 138 ARG A N 1
ATOM 800 C CA . ARG A 1 128 ? 32.043 0.349 16.774 1.00 33.88 138 ARG A CA 1
ATOM 801 C C . ARG A 1 128 ? 31.279 0.660 18.046 1.00 32.73 138 ARG A C 1
ATOM 802 O O . ARG A 1 128 ? 31.814 0.498 19.144 1.00 32.81 138 ARG A O 1
ATOM 810 N N . GLY A 1 129 ? 30.036 1.107 17.912 1.00 31.95 139 GLY A N 1
ATOM 811 C CA . GLY A 1 129 ? 29.219 1.382 19.091 1.00 31.59 139 GLY A CA 1
ATOM 812 C C . GLY A 1 129 ? 29.193 2.839 19.534 1.00 29.11 139 GLY A C 1
ATOM 813 O O . GLY A 1 129 ? 28.589 3.159 20.558 1.00 28.65 139 GLY A O 1
ATOM 814 N N . ALA A 1 130 ? 29.836 3.732 18.780 1.00 27.61 140 ALA A N 1
ATOM 815 C CA . ALA A 1 130 ? 29.834 5.166 19.152 1.00 25.73 140 ALA A CA 1
ATOM 816 C C . ALA A 1 130 ? 28.429 5.740 19.062 1.00 26.17 140 ALA A C 1
ATOM 817 O O . ALA A 1 130 ? 27.642 5.321 18.215 1.00 26.80 140 ALA A O 1
ATOM 819 N N . SER A 1 131 ? 28.106 6.692 19.935 1.00 25.85 141 SER A N 1
ATOM 820 C CA . SER A 1 131 ? 26.801 7.364 19.882 1.00 25.58 141 SER A CA 1
ATOM 821 C C . SER A 1 131 ? 26.790 8.554 18.941 1.00 24.38 141 SER A C 1
ATOM 822 O O . SER A 1 131 ? 25.721 9.092 18.601 1.00 24.25 141 SER A O 1
ATOM 825 N N . GLY A 1 132 ? 27.976 8.979 18.523 1.00 23.26 142 GLY A N 1
ATOM 826 C CA . GLY A 1 132 ? 28.087 10.062 17.538 1.00 21.59 142 GLY A CA 1
ATOM 827 C C . GLY A 1 132 ? 29.484 10.060 16.937 1.00 21.23 142 GLY A C 1
ATOM 828 O O . GLY A 1 132 ? 30.384 9.392 17.448 1.00 21.91 142 GLY A O 1
ATOM 829 N N . ALA A 1 133 ? 29.651 10.784 15.837 1.00 20.10 143 ALA A N 1
ATOM 830 C CA . ALA A 1 133 ? 30.935 10.912 15.165 1.00 20.21 143 ALA A CA 1
ATOM 831 C C . ALA A 1 133 ? 31.281 12.396 15.075 1.00 19.03 143 ALA A C 1
ATOM 832 O O . ALA A 1 133 ? 30.469 13.208 14.631 1.00 19.55 143 ALA A O 1
ATOM 834 N N . VAL A 1 134 ? 32.476 12.743 15.517 1.00 18.04 144 VAL A N 1
ATOM 835 C CA . VAL A 1 134 ? 32.918 14.127 15.469 1.00 16.74 144 VAL A CA 1
ATOM 836 C C . VAL A 1 134 ? 34.088 14.157 14.495 1.00 17.52 144 VAL A C 1
ATOM 837 O O . VAL A 1 134 ? 35.179 13.708 14.831 1.00 17.35 144 VAL A O 1
ATOM 841 N N . ILE A 1 135 ? 33.838 14.645 13.274 1.00 17.78 145 ILE A N 1
ATOM 842 C CA . ILE A 1 135 ? 34.887 14.729 12.263 1.00 19.14 145 ILE A CA 1
ATOM 843 C C . ILE A 1 135 ? 35.571 16.072 12.444 1.00 19.52 145 ILE A C 1
ATOM 844 O O . ILE A 1 135 ? 34.898 17.091 12.577 1.00 19.76 145 ILE A O 1
ATOM 849 N N . PHE A 1 136 ? 36.893 16.099 12.485 1.00 19.86 146 PHE A N 1
ATOM 850 C CA . PHE A 1 136 ? 37.559 17.396 12.489 1.00 20.18 146 PHE A CA 1
ATOM 851 C C . PHE A 1 136 ? 38.293 17.687 11.181 1.00 21.89 146 PHE A C 1
ATOM 852 O O . PHE A 1 136 ? 38.845 16.767 10.559 1.00 21.60 146 PHE A O 1
ATOM 860 N N . ASN A 1 137 ? 38.259 18.955 10.751 1.00 21.98 147 ASN A N 1
ATOM 861 C CA . ASN A 1 137 ? 38.829 19.351 9.463 1.00 24.01 147 ASN A CA 1
ATOM 862 C C . ASN A 1 137 ? 40.348 19.144 9.455 1.00 26.27 147 ASN A C 1
ATOM 863 O O . ASN A 1 137 ? 40.972 19.031 10.513 1.00 26.26 147 ASN A O 1
ATOM 868 N N . PHE A 1 138 ? 40.949 19.028 8.276 1.00 29.01 148 PHE A N 1
ATOM 869 C CA . PHE A 1 138 ? 42.371 18.675 8.233 1.00 31.68 148 PHE A CA 1
ATOM 870 C C . PHE A 1 138 ? 43.300 19.884 8.435 1.00 33.62 148 PHE A C 1
ATOM 871 O O . PHE A 1 138 ? 42.826 21.025 8.456 1.00 33.17 148 PHE A O 1
ATOM 879 N N . PRO A 1 139 ? 44.616 19.632 8.624 1.00 35.83 149 PRO A N 1
ATOM 880 C CA . PRO A 1 139 ? 45.609 20.686 8.852 1.00 38.03 149 PRO A CA 1
ATOM 881 C C . PRO A 1 139 ? 45.567 21.810 7.835 1.00 40.18 149 PRO A C 1
ATOM 882 O O . PRO A 1 139 ? 45.304 21.569 6.653 1.00 40.75 149 PRO A O 1
ATOM 886 N N . GLY A 1 140 ? 45.803 23.033 8.308 1.00 41.59 150 GLY A N 1
ATOM 887 C CA . GLY A 1 140 ? 45.827 24.207 7.440 1.00 44.07 150 GLY A CA 1
ATOM 888 C C . GLY A 1 140 ? 44.492 24.875 7.171 1.00 43.65 150 GLY A C 1
ATOM 889 O O . GLY A 1 140 ? 44.447 25.937 6.553 1.00 45.54 150 GLY A O 1
ATOM 890 N N . THR A 1 141 ? 43.397 24.262 7.621 1.00 41.55 151 THR A N 1
ATOM 891 C CA . THR A 1 141 ? 42.071 24.865 7.445 1.00 39.91 151 THR A CA 1
ATOM 892 C C . THR A 1 141 ? 41.658 25.710 8.660 1.00 39.73 151 THR A C 1
ATOM 893 O O . THR A 1 141 ? 40.628 26.380 8.626 1.00 38.92 151 THR A O 1
ATOM 897 N N . ARG A 1 142 ? 42.469 25.671 9.724 1.00 40.08 152 ARG A N 1
ATOM 898 C CA . ARG A 1 142 ? 42.283 26.521 10.915 1.00 40.67 152 ARG A CA 1
ATOM 899 C C . ARG A 1 142 ? 40.979 26.194 11.660 1.00 37.84 152 ARG A C 1
ATOM 900 O O . ARG A 1 142 ? 40.881 25.171 12.333 1.00 36.18 152 ARG A O 1
ATOM 908 N N . ASN A 1 143 ? 39.983 27.066 11.522 1.00 37.54 153 ASN A N 1
ATOM 909 C CA . ASN A 1 143 ? 38.700 26.901 12.194 1.00 36.13 153 ASN A CA 1
ATOM 910 C C . ASN A 1 143 ? 37.532 26.675 11.231 1.00 34.62 153 ASN A C 1
ATOM 911 O O . ASN A 1 143 ? 36.385 26.648 11.655 1.00 33.36 153 ASN A O 1
ATOM 916 N N A GLU A 1 144 ? 37.852 26.506 9.947 0.50 34.83 154 GLU A N 1
ATOM 917 N N B GLU A 1 144 ? 37.837 26.512 9.948 0.50 35.03 154 GLU A N 1
ATOM 918 C CA A GLU A 1 144 ? 36.873 26.292 8.890 0.50 34.03 154 GLU A CA 1
ATOM 919 C CA B GLU A 1 144 ? 36.815 26.351 8.934 0.50 34.45 154 GLU A CA 1
ATOM 920 C C A GLU A 1 144 ? 36.152 24.966 9.082 0.50 32.26 154 GLU A C 1
ATOM 921 C C B GLU A 1 144 ? 36.157 24.984 9.024 0.50 32.54 154 GLU A C 1
ATOM 922 O O A GLU A 1 144 ? 36.771 23.947 9.408 0.50 31.55 154 GLU A O 1
ATOM 923 O O B GLU A 1 144 ? 36.821 23.961 9.231 0.50 31.91 154 GLU A O 1
ATOM 934 N N . VAL A 1 145 ? 34.839 24.996 8.887 1.00 31.14 155 VAL A N 1
ATOM 935 C CA . VAL A 1 145 ? 34.027 23.803 8.904 1.00 30.30 155 VAL A CA 1
ATOM 936 C C . VAL A 1 145 ? 33.205 23.848 7.619 1.00 29.82 155 VAL A C 1
ATOM 937 O O . VAL A 1 145 ? 32.862 24.937 7.132 1.00 30.99 155 VAL A O 1
ATOM 941 N N . ILE A 1 146 ? 32.906 22.684 7.055 1.00 28.30 156 ILE A N 1
ATOM 942 C CA . ILE A 1 146 ? 32.064 22.605 5.862 1.00 27.19 156 ILE A CA 1
ATOM 943 C C . ILE A 1 146 ? 30.916 21.623 6.088 1.00 26.00 156 ILE A C 1
ATOM 944 O O . ILE A 1 146 ? 30.989 20.783 6.986 1.00 25.23 156 ILE A O 1
ATOM 949 N N . PRO A 1 147 ? 29.844 21.725 5.278 1.00 25.44 157 PRO A N 1
ATOM 950 C CA . PRO A 1 147 ? 28.752 20.770 5.418 1.00 24.52 157 PRO A CA 1
ATOM 951 C C . PRO A 1 147 ? 29.202 19.389 4.924 1.00 23.93 157 PRO A C 1
ATOM 952 O O . PRO A 1 147 ? 30.054 19.301 4.020 1.00 26.00 157 PRO A O 1
ATOM 956 N N . MET A 1 148 ? 28.686 18.335 5.537 1.00 21.34 158 MET A N 1
ATOM 957 C CA . MET A 1 148 ? 29.033 16.981 5.138 1.00 20.30 158 MET A CA 1
ATOM 958 C C . MET A 1 148 ? 27.840 16.318 4.488 1.00 19.82 158 MET A C 1
ATOM 959 O O . MET A 1 148 ? 26.730 16.361 5.024 1.00 18.76 158 MET A O 1
ATOM 964 N N . SER A 1 149 ? 28.077 15.683 3.348 1.00 19.89 159 SER A N 1
ATOM 965 C CA . SER A 1 149 ? 27.061 14.847 2.732 1.00 20.69 159 SER A CA 1
ATOM 966 C C . SER A 1 149 ? 27.380 13.377 3.008 1.00 21.17 159 SER A C 1
ATOM 967 O O . SER A 1 149 ? 28.487 12.922 2.729 1.00 22.68 159 SER A O 1
ATOM 970 N N . HIS A 1 150 ? 26.412 12.633 3.547 1.00 20.61 160 HIS A N 1
ATOM 971 C CA . HIS A 1 150 ? 26.645 11.240 3.942 1.00 21.08 160 HIS A CA 1
ATOM 972 C C . HIS A 1 150 ? 25.342 10.439 3.993 1.00 21.73 160 HIS A C 1
ATOM 973 O O . HIS A 1 150 ? 25.039 9.843 5.018 1.00 22.02 160 HIS A O 1
ATOM 980 N N . PRO A 1 151 ? 24.574 10.408 2.886 1.00 22.85 161 PRO A N 1
ATOM 981 C CA . PRO A 1 151 ? 23.250 9.758 2.921 1.00 23.90 161 PRO A CA 1
ATOM 982 C C . PRO A 1 151 ? 23.298 8.251 3.153 1.00 25.38 161 PRO A C 1
ATOM 983 O O . PRO A 1 151 ? 22.278 7.657 3.487 1.00 26.16 161 PRO A O 1
ATOM 987 N N . GLY A 1 152 ? 24.463 7.644 2.967 1.00 26.03 162 GLY A N 1
ATOM 988 C CA . GLY A 1 152 ? 24.640 6.215 3.282 1.00 28.59 162 GLY A CA 1
ATOM 989 C C . GLY A 1 152 ? 25.001 5.941 4.743 1.00 28.05 162 GLY A C 1
ATOM 990 O O . GLY A 1 152 ? 25.248 4.817 5.103 1.00 29.76 162 GLY A O 1
ATOM 991 N N . ALA A 1 153 ? 25.02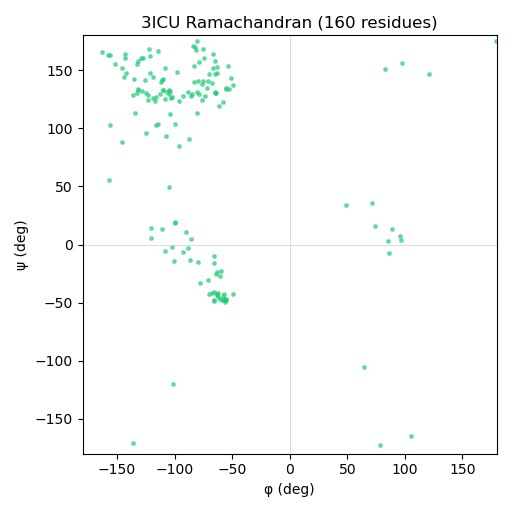9 6.960 5.599 1.00 26.58 163 ALA A N 1
ATOM 992 C CA . ALA A 1 153 ? 25.397 6.727 7.002 1.00 26.20 163 ALA A CA 1
ATOM 993 C C . ALA A 1 153 ? 24.626 7.647 7.941 1.00 25.14 163 ALA A C 1
ATOM 994 O O . ALA A 1 153 ? 25.070 8.745 8.272 1.00 22.94 163 ALA A O 1
ATOM 996 N N . VAL A 1 154 ? 23.452 7.190 8.358 1.00 26.70 164 VAL A N 1
ATOM 997 C CA . VAL A 1 154 ? 22.498 8.074 9.034 1.00 26.18 164 VAL A CA 1
ATOM 998 C C . VAL A 1 154 ? 22.099 7.650 10.439 1.00 26.93 164 VAL A C 1
ATOM 999 O O . VAL A 1 154 ? 21.229 8.273 11.028 1.00 26.76 164 VAL A O 1
ATOM 1003 N N . ASP A 1 155 ? 22.728 6.593 10.960 1.00 28.51 165 ASP A N 1
ATOM 1004 C CA . ASP A 1 155 ? 22.341 5.978 12.246 1.00 29.90 165 ASP A CA 1
ATOM 1005 C C . ASP A 1 155 ? 22.651 6.801 13.495 1.00 28.41 165 ASP A C 1
ATOM 1006 O O . ASP A 1 155 ? 21.949 6.684 14.500 1.00 29.48 165 ASP A O 1
ATOM 1011 N N . ILE A 1 156 ? 23.709 7.608 13.448 1.00 25.74 166 ILE A N 1
ATOM 1012 C CA . ILE A 1 156 ? 24.140 8.363 14.628 1.00 23.66 166 ILE A CA 1
ATOM 1013 C C . ILE A 1 156 ? 24.382 9.822 14.253 1.00 22.23 166 ILE A C 1
ATOM 1014 O O . ILE A 1 156 ? 24.596 10.134 13.088 1.00 20.97 166 ILE A O 1
ATOM 1019 N N . VAL A 1 157 ? 24.336 10.700 15.251 1.00 22.09 167 VAL A N 1
ATOM 1020 C CA . VAL A 1 157 ? 24.712 12.111 15.102 1.00 20.71 167 VAL A CA 1
ATOM 1021 C C . VAL A 1 157 ? 26.124 12.233 14.550 1.00 20.33 167 VAL A C 1
ATOM 1022 O O . VAL A 1 157 ? 27.045 11.519 14.984 1.00 20.95 167 VAL A O 1
ATOM 1026 N N . ALA A 1 158 ? 26.279 13.103 13.561 1.00 18.76 168 ALA A N 1
ATOM 1027 C CA . ALA A 1 158 ? 27.567 13.361 12.970 1.00 17.60 168 ALA A CA 1
ATOM 1028 C C . ALA A 1 158 ? 27.717 14.857 12.801 1.00 16.98 168 ALA A C 1
ATOM 1029 O O . ALA A 1 158 ? 26.829 15.515 12.239 1.00 16.11 168 ALA A O 1
ATOM 1031 N N . ILE A 1 159 ? 28.832 15.397 13.297 1.00 16.42 169 ILE A N 1
ATOM 1032 C CA . ILE A 1 159 ? 29.134 16.815 13.131 1.00 16.08 169 ILE A CA 1
ATOM 1033 C C . ILE A 1 159 ? 30.547 16.993 12.581 1.00 17.40 169 ILE A C 1
ATOM 1034 O O . ILE A 1 159 ? 31.382 16.082 12.670 1.00 16.74 169 ILE A O 1
ATOM 1039 N N . MET A 1 160 ? 30.805 18.164 12.007 1.00 17.69 170 MET A N 1
ATOM 1040 C CA . MET A 1 160 ? 32.180 18.550 11.745 1.00 19.48 170 MET A CA 1
ATOM 1041 C C . MET A 1 160 ? 32.579 19.703 12.632 1.00 18.97 170 MET A C 1
ATOM 1042 O O . MET A 1 160 ? 31.785 20.619 12.836 1.00 19.29 170 MET A O 1
ATOM 1047 N N . ILE A 1 161 ? 33.813 19.654 13.134 1.00 19.36 171 ILE A N 1
ATOM 1048 C CA . ILE A 1 161 ? 34.433 20.771 13.867 1.00 18.79 171 ILE A CA 1
ATOM 1049 C C . ILE A 1 161 ? 35.725 21.165 13.169 1.00 19.91 171 ILE A C 1
ATOM 1050 O O . ILE A 1 161 ? 36.204 20.441 12.286 1.00 20.25 171 ILE A O 1
ATOM 1055 N N . GLY A 1 162 ? 36.290 22.307 13.550 1.00 20.37 172 GLY A N 1
ATOM 1056 C CA . GLY A 1 162 ? 37.484 22.798 12.896 1.00 21.24 172 GLY A CA 1
ATOM 1057 C C . GLY A 1 162 ? 38.743 22.022 13.282 1.00 22.02 172 GLY A C 1
ATOM 1058 O O . GLY A 1 162 ? 38.796 21.331 14.312 1.00 20.60 172 GLY A O 1
ATOM 1059 N N . ASN A 1 163 ? 39.759 22.146 12.444 1.00 22.83 173 ASN A N 1
ATOM 1060 C CA . ASN A 1 163 ? 41.041 21.530 12.713 1.00 23.98 173 ASN A CA 1
ATOM 1061 C C . ASN A 1 163 ? 41.654 21.913 14.058 1.00 23.99 173 ASN A C 1
ATOM 1062 O O . ASN A 1 163 ? 42.099 21.040 14.800 1.00 23.23 173 ASN A O 1
ATOM 1067 N N . LEU A 1 164 ? 41.662 23.207 14.369 1.00 24.77 174 LEU A N 1
ATOM 1068 C CA . LEU A 1 164 ? 42.295 23.688 15.602 1.00 25.75 174 LEU A CA 1
ATOM 1069 C C . LEU A 1 164 ? 41.631 23.152 16.868 1.00 24.66 174 LEU A C 1
ATOM 1070 O O . LEU A 1 164 ? 42.322 22.732 17.811 1.00 24.39 174 LEU A O 1
ATOM 1075 N N . LYS A 1 165 ? 40.297 23.147 16.890 1.00 23.53 175 LYS A N 1
ATOM 1076 C CA . LYS A 1 165 ? 39.583 22.596 18.035 1.00 22.78 175 LYS A CA 1
ATOM 1077 C C . LYS A 1 165 ? 39.784 21.077 18.124 1.00 21.15 175 LYS A C 1
ATOM 1078 O O . LYS A 1 165 ? 39.982 20.526 19.209 1.00 20.04 175 LYS A O 1
ATOM 1084 N N . GLY A 1 166 ? 39.738 20.398 16.982 1.00 20.78 176 GLY A N 1
ATOM 1085 C CA . GLY A 1 166 ? 39.917 18.937 16.977 1.00 20.27 176 GLY A CA 1
ATOM 1086 C C . GLY A 1 166 ? 41.304 18.511 17.438 1.00 21.09 176 GLY A C 1
ATOM 1087 O O . GLY A 1 166 ? 41.438 17.541 18.195 1.00 20.39 176 GLY A O 1
ATOM 1088 N N A THR A 1 167 ? 42.318 19.238 16.966 0.50 22.09 177 THR A N 1
ATOM 1089 N N B THR A 1 167 ? 42.346 19.211 16.982 0.50 22.16 177 THR A N 1
ATOM 1090 C CA A THR A 1 167 ? 43.718 19.002 17.323 0.50 23.30 177 THR A CA 1
ATOM 1091 C CA B THR A 1 167 ? 43.721 18.870 17.391 0.50 23.36 177 THR A CA 1
ATOM 1092 C C A THR A 1 167 ? 43.964 19.219 18.809 0.50 23.40 177 THR A C 1
ATOM 1093 C C B THR A 1 167 ? 43.996 19.215 18.849 0.50 23.48 177 THR A C 1
ATOM 1094 O O A THR A 1 167 ? 44.619 18.409 19.465 0.50 23.17 177 THR A O 1
ATOM 1095 O O B THR A 1 167 ? 44.701 18.476 19.534 0.50 23.28 177 THR A O 1
ATOM 1102 N N . LYS A 1 168 ? 43.431 20.324 19.326 1.00 23.70 178 LYS A N 1
ATOM 1103 C CA . LYS A 1 168 ? 43.514 20.657 20.745 1.00 24.76 178 LYS A CA 1
ATOM 1104 C C . LYS A 1 168 ? 42.927 19.511 21.587 1.00 23.42 178 LYS A C 1
ATOM 1105 O O . LYS A 1 168 ? 43.528 19.077 22.564 1.00 23.28 178 LYS A O 1
ATOM 1111 N N . ILE A 1 169 ? 41.752 19.028 21.181 1.00 22.47 179 ILE A N 1
ATOM 1112 C CA . ILE A 1 169 ? 41.097 17.929 21.873 1.00 20.62 179 ILE A CA 1
ATOM 1113 C C . ILE A 1 169 ? 41.905 16.626 21.756 1.00 20.27 179 ILE A C 1
ATOM 1114 O O . ILE A 1 169 ? 42.148 15.944 22.745 1.00 19.99 179 ILE A O 1
ATOM 1119 N N . LEU A 1 170 ? 42.322 16.289 20.542 1.00 19.93 180 LEU A N 1
ATOM 1120 C CA . LEU A 1 170 ? 43.100 15.074 20.323 1.00 20.16 180 LEU A CA 1
ATOM 1121 C C . LEU A 1 170 ? 44.374 15.070 21.184 1.00 20.47 180 LEU A C 1
ATOM 1122 O O . LEU A 1 170 ? 44.689 14.080 21.815 1.00 20.49 180 LEU A O 1
ATOM 1127 N N . GLN A 1 171 ? 45.105 16.177 21.197 1.00 20.75 181 GLN A N 1
ATOM 1128 C CA . GLN A 1 171 ? 46.328 16.250 21.981 1.00 22.48 181 GLN A CA 1
ATOM 1129 C C . GLN A 1 171 ? 46.086 16.081 23.484 1.00 21.27 181 GLN A C 1
ATOM 1130 O O . GLN A 1 171 ? 46.849 15.408 24.142 1.00 21.49 181 GLN A O 1
ATOM 1136 N N . SER A 1 172 ? 45.025 16.697 24.004 1.00 20.39 182 SER A N 1
ATOM 1137 C CA . SER A 1 172 ? 44.631 16.514 25.406 1.00 19.72 182 SER A CA 1
ATOM 1138 C C . SER A 1 172 ? 44.413 15.028 25.728 1.00 18.33 182 SER A C 1
ATOM 1139 O O . SER A 1 172 ? 44.947 14.512 26.716 1.00 17.22 182 SER A O 1
ATOM 1142 N N . ILE A 1 173 ? 43.630 14.357 24.881 1.00 17.68 183 ILE A N 1
ATOM 1143 C CA . ILE A 1 173 ? 43.363 12.923 25.028 1.00 17.93 183 ILE A CA 1
ATOM 1144 C C . ILE A 1 173 ? 44.650 12.106 24.980 1.00 18.91 183 ILE A C 1
ATOM 1145 O O . ILE A 1 173 ? 44.876 11.249 25.819 1.00 19.44 183 ILE A O 1
ATOM 1150 N N . GLN A 1 174 ? 45.502 12.383 23.998 1.00 19.52 184 GLN A N 1
ATOM 1151 C CA . GLN A 1 174 ? 46.779 11.693 23.896 1.00 20.67 184 GLN A CA 1
ATOM 1152 C C . GLN A 1 174 ? 47.648 11.926 25.127 1.00 20.91 184 GLN A C 1
ATOM 1153 O O . GLN A 1 174 ? 48.499 11.097 25.457 1.00 20.79 184 GLN A O 1
ATOM 1159 N N . ARG A 1 175 ? 47.439 13.062 25.795 1.00 20.26 185 ARG A N 1
ATOM 1160 C CA . ARG A 1 175 ? 48.191 13.370 27.021 1.00 21.13 185 ARG A CA 1
ATOM 1161 C C . ARG A 1 175 ? 47.478 12.858 28.283 1.00 21.04 185 ARG A C 1
ATOM 1162 O O . ARG A 1 175 ? 47.878 13.170 29.411 1.00 21.76 185 ARG A O 1
ATOM 1170 N N . GLY A 1 176 ? 46.446 12.039 28.091 1.00 20.25 186 GLY A N 1
ATOM 1171 C CA . GLY A 1 176 ? 45.813 11.326 29.207 1.00 20.52 186 GLY A CA 1
ATOM 1172 C C . GLY A 1 176 ? 44.682 12.106 29.867 1.00 21.06 186 GLY A C 1
ATOM 1173 O O . GLY A 1 176 ? 44.262 11.749 30.958 1.00 21.77 186 GLY A O 1
ATOM 1174 N N . ILE A 1 177 ? 44.207 13.180 29.227 1.00 20.30 187 ILE A N 1
ATOM 1175 C CA . ILE A 1 177 ? 43.071 13.958 29.755 1.00 21.08 187 ILE A CA 1
ATOM 1176 C C . ILE A 1 177 ? 41.783 13.474 29.082 1.00 20.57 187 ILE A C 1
ATOM 1177 O O . ILE A 1 177 ? 41.699 13.438 27.858 1.00 20.89 187 ILE A O 1
ATOM 1182 N N . GLN A 1 178 ? 40.811 13.053 29.880 1.00 20.63 188 GLN A N 1
ATOM 1183 C CA . GLN A 1 178 ? 39.521 12.666 29.358 1.00 20.31 188 GLN A CA 1
ATOM 1184 C C . GLN A 1 178 ? 38.743 13.900 28.944 1.00 19.90 188 GLN A C 1
ATOM 1185 O O . GLN A 1 178 ? 38.596 14.822 29.725 1.00 19.43 188 GLN A O 1
ATOM 1191 N N . VAL A 1 179 ? 38.242 13.904 27.710 1.00 18.94 189 VAL A N 1
ATOM 1192 C CA . VAL A 1 179 ? 37.479 15.023 27.209 1.00 18.47 189 VAL A CA 1
ATOM 1193 C C . VAL A 1 179 ? 36.061 14.528 26.859 1.00 19.14 189 VAL A C 1
ATOM 1194 O O . VAL A 1 179 ? 35.886 13.564 26.084 1.00 19.07 189 VAL A O 1
ATOM 1198 N N . THR A 1 180 ? 35.072 15.201 27.425 1.00 19.03 190 THR A N 1
ATOM 1199 C CA . THR A 1 180 ? 33.659 14.859 27.229 1.00 20.49 190 THR A CA 1
ATOM 1200 C C . THR A 1 180 ? 32.992 15.956 26.415 1.00 19.85 190 THR A C 1
ATOM 1201 O O . THR A 1 180 ? 33.296 17.133 26.605 1.00 21.24 190 THR A O 1
ATOM 1205 N N . MET A 1 181 ? 32.085 15.582 25.513 1.00 19.21 191 MET A N 1
ATOM 1206 C CA . MET A 1 181 ? 31.398 16.570 24.697 1.00 18.33 191 MET A CA 1
ATOM 1207 C C . MET A 1 181 ? 29.903 16.317 24.711 1.00 19.30 191 MET A C 1
ATOM 1208 O O . MET A 1 181 ? 29.461 15.183 24.569 1.00 19.59 191 MET A O 1
ATOM 1213 N N . VAL A 1 182 ? 29.139 17.383 24.922 1.00 20.33 192 VAL A N 1
ATOM 1214 C CA . VAL A 1 182 ? 27.686 17.376 24.764 1.00 21.45 192 VAL A CA 1
ATOM 1215 C C . VAL A 1 182 ? 27.439 18.179 23.507 1.00 21.64 192 VAL A C 1
ATOM 1216 O O . VAL A 1 182 ? 27.905 19.311 23.400 1.00 21.56 192 VAL A O 1
ATOM 1220 N N . ILE A 1 183 ? 26.724 17.583 22.559 1.00 21.91 193 ILE A N 1
ATOM 1221 C CA . ILE A 1 183 ? 26.368 18.239 21.303 1.00 22.18 193 ILE A CA 1
ATOM 1222 C C . ILE A 1 183 ? 24.862 18.511 21.304 1.00 24.12 193 ILE A C 1
ATOM 1223 O O . ILE A 1 183 ? 24.057 17.632 21.647 1.00 24.39 193 ILE A O 1
ATOM 1228 N N . GLU A 1 184 ? 24.490 19.732 20.934 1.00 25.07 194 GLU A N 1
ATOM 1229 C CA . GLU A 1 184 ? 23.084 20.101 20.854 1.00 27.01 194 GLU A CA 1
ATOM 1230 C C . GLU A 1 184 ? 22.778 20.806 19.556 1.00 25.95 194 GLU A C 1
ATOM 1231 O O . GLU A 1 184 ? 23.678 21.382 18.939 1.00 24.93 194 GLU A O 1
ATOM 1237 N N . VAL A 1 185 ? 21.516 20.733 19.130 1.00 25.82 195 VAL A N 1
ATOM 1238 C CA . VAL A 1 185 ? 21.092 21.344 17.872 1.00 24.67 195 VAL A CA 1
ATOM 1239 C C . VAL A 1 185 ? 21.238 22.853 17.988 1.00 25.13 195 VAL A C 1
ATOM 1240 O O . VAL A 1 185 ? 20.822 23.441 18.988 1.00 25.56 195 VAL A O 1
ATOM 1244 N N . GLY A 1 186 ? 21.865 23.467 16.987 1.00 24.29 196 GLY A N 1
ATOM 1245 C CA . GLY A 1 186 ? 22.170 24.908 17.033 1.00 24.35 196 GLY A CA 1
ATOM 1246 C C . GLY A 1 186 ? 21.183 25.703 16.194 1.00 25.28 196 GLY A C 1
ATOM 1247 O O . GLY A 1 186 ? 19.985 25.672 16.457 1.00 25.81 196 GLY A O 1
ATOM 1248 N N . LYS A 1 187 ? 21.686 26.420 15.195 1.00 24.81 197 LYS A N 1
ATOM 1249 C CA . LYS A 1 187 ? 20.869 27.354 14.429 1.00 26.10 197 LYS A CA 1
ATOM 1250 C C . LYS A 1 187 ? 20.866 26.990 12.960 1.00 24.74 197 LYS A C 1
ATOM 1251 O O . LYS A 1 187 ? 21.853 26.491 12.434 1.00 23.80 197 LYS A O 1
ATOM 1257 N N . LYS A 1 188 ? 19.748 27.266 12.308 1.00 25.24 198 LYS A N 1
ATOM 1258 C CA . LYS A 1 188 ? 19.557 26.990 10.889 1.00 25.26 198 LYS A CA 1
ATOM 1259 C C . LYS A 1 188 ? 20.111 28.123 10.025 1.00 25.25 198 LYS A C 1
ATOM 1260 O O . LYS A 1 188 ? 19.792 29.268 10.243 1.00 26.82 198 LYS A O 1
ATOM 1266 N N . HIS A 1 189 ? 20.920 27.786 9.034 1.00 24.46 199 HIS A N 1
ATOM 1267 C CA . HIS A 1 189 ? 21.381 28.760 8.048 1.00 26.18 199 HIS A CA 1
ATOM 1268 C C . HIS A 1 189 ? 20.883 28.382 6.673 1.00 24.95 199 HIS A C 1
ATOM 1269 O O . HIS A 1 189 ? 21.154 27.273 6.222 1.00 23.03 199 HIS A O 1
ATOM 1276 N N . GLY A 1 190 ? 20.162 29.300 6.018 1.00 25.41 200 GLY A N 1
ATOM 1277 C CA . GLY A 1 190 ? 19.628 29.056 4.681 1.00 25.32 200 GLY A CA 1
ATOM 1278 C C . GLY A 1 190 ? 18.387 28.188 4.765 1.00 25.31 200 GLY A C 1
ATOM 1279 O O . GLY A 1 190 ? 17.906 27.934 5.872 1.00 25.21 200 GLY A O 1
ATOM 1280 N N . PRO A 1 191 ? 17.849 27.729 3.612 1.00 24.93 201 PRO A N 1
ATOM 1281 C CA . PRO A 1 191 ? 18.263 27.998 2.223 1.00 25.21 201 PRO A CA 1
ATOM 1282 C C . PRO A 1 191 ? 17.710 29.353 1.751 1.00 26.65 201 PRO A C 1
ATOM 1283 O O . PRO A 1 191 ? 16.987 29.996 2.508 1.00 26.60 201 PRO A O 1
ATOM 1287 N N . TRP A 1 192 ? 18.080 29.802 0.549 1.00 27.24 202 TRP A N 1
ATOM 1288 C CA . TRP A 1 192 ? 17.598 31.083 0.042 1.00 29.53 202 TRP A CA 1
ATOM 1289 C C . TRP A 1 192 ? 16.205 30.915 -0.520 1.00 28.78 202 TRP A C 1
ATOM 1290 O O . TRP A 1 192 ? 16.034 30.247 -1.546 1.00 28.55 202 TRP A O 1
ATOM 1301 N N . VAL A 1 193 ? 15.219 31.529 0.132 1.00 28.78 203 VAL A N 1
ATOM 1302 C CA . VAL A 1 193 ? 13.843 31.506 -0.357 1.00 29.00 203 VAL A CA 1
ATOM 1303 C C . VAL A 1 193 ? 13.423 32.794 -1.080 1.00 30.48 203 VAL A C 1
ATOM 1304 O O . VAL A 1 193 ? 12.401 32.808 -1.764 1.00 30.28 203 VAL A O 1
ATOM 1308 N N . ASN A 1 194 ? 14.216 33.856 -0.936 1.00 31.72 204 ASN A N 1
ATOM 1309 C CA . ASN A 1 194 ? 13.981 35.108 -1.662 1.00 33.94 204 ASN A CA 1
ATOM 1310 C C . ASN A 1 194 ? 15.284 35.843 -1.980 1.00 34.01 204 ASN A C 1
ATOM 1311 O O . ASN A 1 194 ? 15.294 36.808 -2.752 1.00 34.82 204 ASN A O 1
#

InterPro domains:
  IPR001841 Zinc finger, RING-type [PF13639] (275-318)
  IPR00184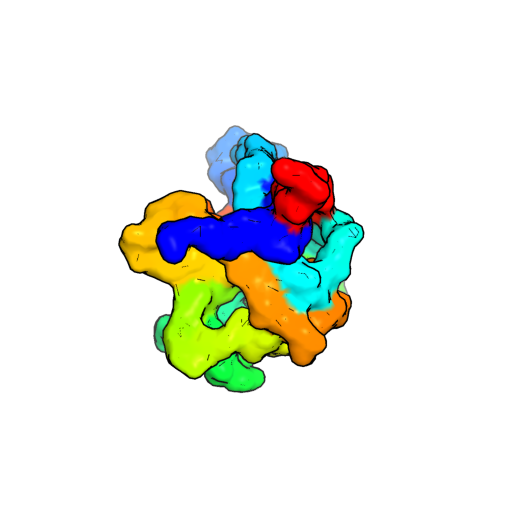1 Zinc finger, RING-type [PS50089] (277-318)
  IPR001841 Zinc finger, RING-type [SM00184] (277-317)
  IPR003137 PA domain [PF02225] (82-179)
  IPR013083 Zinc finger, RING/FYVE/PHD-type [G3DSA:3.30.40.10] (234-323)
  IPR046450 PA domain superfamily [SSF52025] (117-153)
  IPR051073 ZNRF3/Arkadia E3 ubiquitin-protein ligases [PTHR16200] (121-389)

Foldseek 3Di:
DDDPFPDKWWWKWKWKWKDDPDPDDGDIDIDTDGFWIWAPQEDAFKFKDWEWAWDDPPCQAVQPLVTDTDFDADPPDPHGTAYEYEHEHDPPDAPQSQLQSCVVRPHQEYEYEYDPPQAFDDDHGYHNPHYRHIYIYTYPVVSVVVVVSVVVPIIMMMIIHTGDIDHRDPD

Radius of gyration: 15.96 Å; Cα contacts (8 Å, |Δi|>4): 404; chains: 1; bounding box: 36×40×51 Å

Sequence (171 aa):
GAMDGAEAVWTAYLNVSWRVPHTGVNRTVWELSEEGVYGQDSPLEPVAGVLVPPDGPGALNACNPHTNFTVPTVWWGSTVQVSWLALIQRGGGCTFADKIHLAYERGASGAVIFNFPGTRNEEVIPMSHPGAVDIVAIMIGNLKGTTKILQSIQRGIQVTMVIEVGKKHGPWVN

Nearest PDB structures (foldseek):
  3icu-assembly1_A-2  TM=1.006E+00  e=6.733E-37  Homo sapiens
  4tjx-assembly1_A  TM=6.797E-01  e=4.819E-07  Arabidopsis thaliana
  6hc6-assembly2_B  TM=6.456E-01  e=4.376E-05  Bacillus subtilis subsp. subtilis str. 168
  3iib-assembly1_A-2  TM=4.860E-01  e=1.439E-05  Shewanella amazonensis SB2B
  1v6c-assembly2_B  TM=4.772E-01  e=7.712E-04  Pseudoalteromonas sp. AS-11

B-factor: mean 33.0, std 12.71, range [13.94, 72.39]

Organism: Homo sapiens (NCBI:txid9606)

Secondary structure (DSSP, 8-state):
-----SS-EEEEEEEEEEE--SS-TT-EEEEEEEEEEE-TTS--S-EEEEEEPBSSTT-TT--STT--B---B-TTSSPBPPEEEEEES-TT--HHHHHHHHHHTT-SEEEEEPPTT-TT-------TT--SSEEEEE-HHHHHHHHHHHHTT--EEEEEEEEEEE-----

CATH classification: 3.50.30.30

Solvent-accessible surface area: 9489 Å² total; per-residue (Å²): 120,88,167,119,16,94,109,20,32,72,18,0,76,0,57,0,32,15,143,38,70,183,66,49,157,131,139,65,80,154,62,111,33,74,50,5,20,2,5,55,44,13,34,87,85,87,24,43,7,22,4,6,18,7,64,46,147,70,34,48,38,3,46,86,94,140,8,96,24,102,23,50,68,71,249,78,56,121,101,76,42,61,1,0,0,1,0,32,55,18,55,85,26,81,35,24,72,0,1,84,11,0,91,102,72,44,5,42,0,0,0,0,4,2,72,93,74,19,151,98,105,40,61,69,0,80,0,98,66,3,77,84,18,3,0,0,0,0,4,14,78,19,0,43,94,0,11,104,18,34,118,209,67,44,52,0,46,0,52,0,84,50,13,115,117,102,37,55,196,134,178